Protein AF-A0A183U284-F1 (afdb_monomer_lite)

Foldseek 3Di:
DADDQAPQHDPCCPVVVDCVLQVDPDDDDDDDDDPQAFDPVQADQKAAQKWKDFAQDLHTFTWMWGCPPLFKIWIGHNVRHTDDMDGLQQKDKDFFFQPPSDDPARQKIFIAGSDGNHYQPHSGRGMIIGHPDNSSSNNNVSSSLVSHPRHDRPPPDDDDD

Secondary structure (DSSP, 8-state):
-B-PPPTT--HHHHIIIIIHHH--S---------SS---TTS--SEEEEEEEE-TT----EEEEEEEETTTEEEEEETTS-EEEEEEGGGEEEEES--TTS--SSSEEEEEEE--TT----SSS-SEEEEESSHHHHHHHHHHHHTT-TT----SS-----

Structure (mmCIF, N/CA/C/O backbone):
data_AF-A0A183U284-F1
#
_entry.id   AF-A0A183U284-F1
#
loop_
_atom_site.group_PDB
_atom_site.id
_atom_site.type_symbol
_atom_site.label_atom_id
_atom_site.label_alt_id
_atom_site.label_comp_id
_atom_site.label_asym_id
_atom_site.label_entity_id
_atom_site.label_seq_id
_atom_site.pdbx_PDB_ins_code
_atom_site.Cartn_x
_atom_site.Cartn_y
_atom_site.Cartn_z
_atom_site.occupancy
_atom_site.B_iso_or_equiv
_atom_site.auth_seq_id
_atom_site.auth_comp_id
_atom_site.auth_asym_id
_atom_site.auth_atom_id
_atom_site.pdbx_PDB_model_num
ATOM 1 N N . LEU A 1 1 ? 5.327 5.828 -8.939 1.00 89.25 1 LEU A N 1
ATOM 2 C CA . LEU A 1 1 ? 5.092 4.688 -8.025 1.00 89.25 1 LEU A CA 1
ATOM 3 C C . LEU A 1 1 ? 6.031 3.562 -8.416 1.00 89.25 1 LEU A C 1
ATOM 5 O O . LEU A 1 1 ? 6.230 3.354 -9.605 1.00 89.25 1 LEU A O 1
ATOM 9 N N . GLN A 1 2 ? 6.617 2.867 -7.447 1.00 91.12 2 GLN A N 1
ATOM 10 C CA . GLN A 1 2 ? 7.547 1.754 -7.687 1.00 91.12 2 GLN A CA 1
ATOM 11 C C . GLN A 1 2 ? 7.347 0.679 -6.622 1.00 91.12 2 GLN A C 1
ATOM 13 O O . GLN A 1 2 ? 6.963 1.002 -5.503 1.00 91.12 2 GLN A O 1
ATOM 18 N N . ARG A 1 3 ? 7.621 -0.586 -6.929 1.00 90.44 3 ARG A N 1
ATOM 19 C CA . ARG A 1 3 ? 7.555 -1.666 -5.939 1.00 90.44 3 ARG A CA 1
ATOM 20 C C . ARG A 1 3 ? 8.616 -2.718 -6.190 1.00 90.44 3 ARG A C 1
ATOM 22 O O . ARG A 1 3 ? 9.153 -2.807 -7.292 1.00 90.44 3 ARG A O 1
ATOM 29 N N . ARG A 1 4 ? 8.864 -3.539 -5.174 1.00 87.31 4 ARG A N 1
ATOM 30 C CA . ARG A 1 4 ? 9.636 -4.770 -5.332 1.00 87.31 4 ARG A CA 1
ATOM 31 C C . ARG A 1 4 ? 8.819 -5.780 -6.123 1.00 87.31 4 ARG A C 1
ATOM 33 O O . ARG A 1 4 ? 7.605 -5.887 -5.937 1.00 87.31 4 ARG A O 1
ATOM 40 N N . VAL A 1 5 ? 9.508 -6.507 -6.988 1.00 85.88 5 VAL A N 1
ATOM 41 C CA . VAL A 1 5 ? 8.979 -7.709 -7.628 1.00 85.88 5 VAL A CA 1
ATOM 42 C C . VAL A 1 5 ? 9.284 -8.878 -6.700 1.00 85.88 5 VAL A C 1
ATOM 44 O O . VAL A 1 5 ? 10.420 -9.010 -6.240 1.00 85.88 5 VAL A O 1
ATOM 47 N N . GLY A 1 6 ? 8.271 -9.680 -6.376 1.00 80.06 6 GLY A N 1
ATOM 48 C CA . GLY A 1 6 ? 8.467 -10.876 -5.555 1.00 80.06 6 GLY A CA 1
ATOM 49 C C . GLY A 1 6 ? 9.293 -11.917 -6.310 1.00 80.06 6 GLY A C 1
ATOM 50 O O . GLY A 1 6 ? 9.154 -12.051 -7.522 1.00 80.06 6 GLY A O 1
ATOM 51 N N . LEU A 1 7 ? 10.139 -12.690 -5.624 1.00 80.94 7 LEU A N 1
ATOM 52 C CA . LEU A 1 7 ? 10.970 -13.707 -6.294 1.00 80.94 7 LEU A CA 1
ATOM 53 C C . LEU A 1 7 ? 10.147 -14.779 -7.022 1.00 80.94 7 LEU A C 1
ATOM 55 O O . LEU A 1 7 ? 10.617 -15.359 -7.997 1.00 80.94 7 LEU A O 1
ATOM 59 N N . ARG A 1 8 ? 8.927 -15.053 -6.547 1.00 83.81 8 ARG A N 1
ATOM 60 C CA . ARG A 1 8 ? 8.005 -16.021 -7.160 1.00 83.81 8 ARG A CA 1
ATOM 61 C C . ARG A 1 8 ? 7.072 -15.384 -8.186 1.00 83.81 8 ARG A C 1
ATOM 63 O O . ARG A 1 8 ? 6.339 -16.086 -8.882 1.00 83.81 8 ARG A O 1
ATOM 70 N N . GLU A 1 9 ? 7.106 -14.061 -8.303 1.00 85.06 9 GLU A N 1
ATOM 71 C CA . GLU A 1 9 ? 6.209 -13.323 -9.168 1.00 85.06 9 GLU A CA 1
ATOM 72 C C . GLU A 1 9 ? 6.619 -13.481 -10.636 1.00 85.06 9 GLU A C 1
ATOM 74 O O . GLU A 1 9 ? 7.687 -13.052 -11.077 1.00 85.06 9 GLU A O 1
ATOM 79 N N . LYS A 1 10 ? 5.741 -14.097 -11.429 1.00 87.38 10 LYS A N 1
ATOM 80 C CA . LYS A 1 10 ? 5.998 -14.329 -12.854 1.00 87.38 10 LYS A CA 1
ATOM 81 C C . LYS A 1 10 ? 5.887 -13.028 -13.646 1.00 87.38 10 LYS A C 1
ATOM 83 O O . LYS A 1 10 ? 4.904 -12.296 -13.521 1.00 87.38 10 LYS A O 1
ATOM 88 N N . MET A 1 11 ? 6.829 -12.804 -14.563 1.00 86.50 11 MET A N 1
ATOM 89 C CA . MET A 1 11 ? 6.787 -11.660 -15.483 1.00 86.50 11 MET A CA 1
ATOM 90 C C . MET A 1 11 ? 5.489 -11.613 -1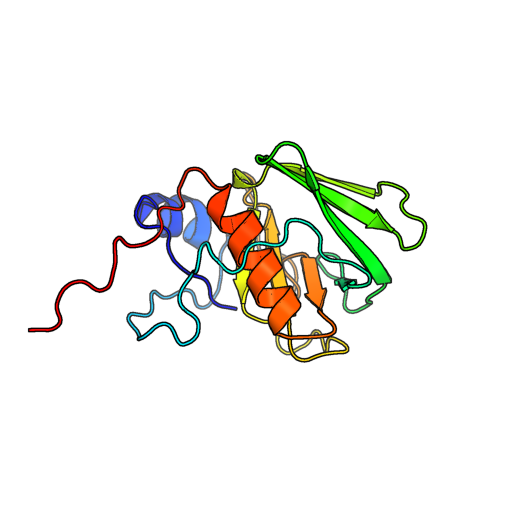6.298 1.00 86.50 11 MET A C 1
ATOM 92 O O . MET A 1 11 ? 4.910 -10.543 -16.443 1.00 86.50 11 MET A O 1
ATOM 96 N N . SER A 1 12 ? 4.971 -12.760 -16.748 1.00 86.69 12 SER A N 1
ATOM 97 C CA . SER A 1 12 ? 3.671 -12.832 -17.429 1.00 86.69 12 SER A CA 1
ATOM 98 C C . SER A 1 12 ? 2.520 -12.328 -16.549 1.00 86.69 12 SER A C 1
ATOM 100 O O . SER A 1 12 ? 1.709 -11.527 -16.998 1.00 86.69 12 SER A O 1
ATOM 102 N N . SER A 1 13 ? 2.488 -12.685 -15.262 1.00 84.75 13 SER A N 1
ATOM 103 C CA . SER A 1 13 ? 1.483 -12.159 -14.323 1.00 84.75 13 SER A CA 1
ATOM 104 C C . SER A 1 13 ? 1.560 -10.630 -14.187 1.00 84.75 13 SER A C 1
ATOM 106 O O . SER A 1 13 ? 0.544 -9.951 -14.052 1.00 84.75 13 SER A O 1
ATOM 108 N N . MET A 1 14 ? 2.762 -10.044 -14.216 1.00 86.62 14 MET A N 1
ATOM 109 C CA . MET A 1 14 ? 2.941 -8.583 -14.181 1.00 86.62 14 MET A CA 1
ATOM 110 C C . MET A 1 14 ? 2.544 -7.903 -15.488 1.00 86.62 14 MET A C 1
ATOM 112 O O . MET A 1 14 ? 1.803 -6.927 -15.469 1.00 86.62 14 MET A O 1
ATOM 116 N N . VAL A 1 15 ? 3.044 -8.402 -16.614 1.00 84.19 15 VAL A N 1
ATOM 117 C CA . VAL A 1 15 ? 2.901 -7.720 -17.899 1.00 84.19 15 VAL A CA 1
ATOM 118 C C . VAL A 1 15 ? 1.549 -8.040 -18.521 1.00 84.19 15 VAL A C 1
ATOM 120 O O . VAL A 1 15 ? 0.750 -7.136 -18.732 1.00 84.19 15 VAL A O 1
ATOM 123 N N . THR A 1 16 ? 1.253 -9.316 -18.773 1.00 80.56 16 THR A N 1
ATOM 124 C CA . THR A 1 16 ? 0.035 -9.696 -19.497 1.00 80.56 16 THR A CA 1
ATOM 125 C C . THR A 1 16 ? -1.198 -9.652 -18.609 1.00 80.56 16 THR A C 1
ATOM 127 O O . THR A 1 16 ? -2.224 -9.174 -19.056 1.00 80.56 16 THR A O 1
ATOM 130 N N . GLY A 1 17 ? -1.102 -10.113 -17.357 1.00 78.44 17 GLY A N 1
ATOM 131 C CA . GLY A 1 17 ? -2.252 -10.157 -16.438 1.00 78.44 17 GLY A CA 1
ATOM 132 C C . GLY A 1 17 ? -2.542 -8.852 -15.693 1.00 78.44 17 GLY A C 1
ATOM 133 O O . GLY A 1 17 ? -3.500 -8.786 -14.924 1.00 78.44 17 GLY A O 1
ATOM 134 N N . ARG A 1 18 ? -1.676 -7.840 -15.844 1.00 84.38 18 ARG A N 1
ATOM 135 C CA . ARG A 1 18 ? -1.852 -6.527 -15.217 1.00 84.38 18 ARG A CA 1
ATOM 136 C C . ARG A 1 18 ? -1.547 -5.412 -16.190 1.00 84.38 18 ARG A C 1
ATOM 138 O O . ARG A 1 18 ? -2.493 -4.799 -16.636 1.00 84.38 18 ARG A O 1
ATOM 145 N N . TRP A 1 19 ? -0.294 -5.138 -16.551 1.00 85.56 19 TRP A N 1
ATOM 146 C CA . TRP A 1 19 ? 0.025 -3.938 -17.342 1.00 85.56 19 TRP A CA 1
ATOM 147 C C . TRP A 1 19 ? -0.810 -3.829 -18.624 1.00 85.56 19 TRP A C 1
ATOM 149 O O . TRP A 1 19 ? -1.438 -2.806 -18.834 1.00 85.56 19 TRP A O 1
ATOM 159 N N . LEU A 1 20 ? -0.927 -4.883 -19.428 1.00 79.38 20 LEU A N 1
ATOM 160 C CA . LEU A 1 20 ? -1.749 -4.824 -20.644 1.00 79.38 20 LEU A CA 1
ATOM 161 C C . LEU A 1 20 ? -3.250 -4.646 -20.356 1.00 79.38 20 LEU A C 1
ATOM 163 O O . LEU A 1 20 ? -3.924 -3.908 -21.067 1.00 79.38 20 LEU A O 1
ATOM 167 N N . ASP A 1 21 ? -3.764 -5.271 -19.295 1.00 76.88 21 ASP A N 1
ATOM 168 C CA . ASP A 1 21 ? -5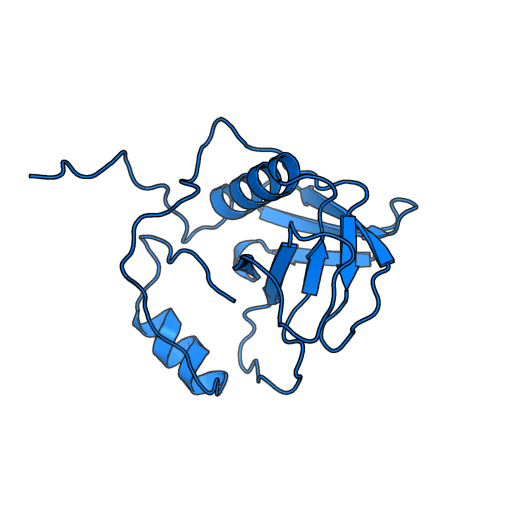.178 -5.169 -18.904 1.00 76.88 21 ASP A CA 1
ATOM 169 C C . ASP A 1 21 ? -5.519 -3.819 -18.252 1.00 76.88 21 ASP A C 1
ATOM 171 O O . ASP A 1 21 ? -6.653 -3.335 -18.307 1.00 76.88 21 ASP A O 1
ATOM 175 N N . TRP A 1 22 ? -4.529 -3.236 -17.584 1.00 7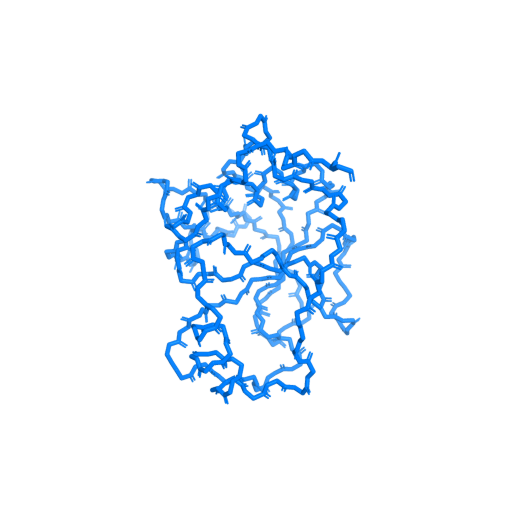6.81 22 TRP A N 1
ATOM 176 C CA . TRP A 1 22 ? -4.633 -2.040 -16.761 1.00 76.81 22 TRP A CA 1
ATOM 177 C C . TRP A 1 22 ? -4.445 -0.762 -17.582 1.00 76.81 22 TRP A C 1
ATOM 179 O O . TRP A 1 22 ? -4.905 0.291 -17.137 1.00 76.81 22 TRP A O 1
ATOM 189 N N . ASP A 1 23 ? -3.819 -0.885 -18.757 1.00 71.75 23 ASP A N 1
ATOM 190 C CA . ASP A 1 23 ? -3.510 0.179 -19.719 1.00 71.75 23 ASP A CA 1
ATOM 191 C C . ASP A 1 23 ? -2.730 1.375 -19.115 1.00 71.75 23 ASP A C 1
ATOM 193 O O . ASP A 1 23 ? -3.165 2.526 -19.196 1.00 71.75 23 ASP A O 1
ATOM 197 N N . PRO A 1 24 ? -1.595 1.146 -18.422 1.00 70.94 24 PRO A N 1
ATOM 198 C CA . PRO A 1 24 ? -0.744 2.212 -17.926 1.00 70.94 24 PRO A CA 1
ATOM 199 C C . PRO A 1 24 ? 0.102 2.797 -19.065 1.00 70.94 24 PRO A C 1
ATOM 201 O O . PRO A 1 24 ? 0.550 2.076 -19.953 1.00 70.94 24 PRO A O 1
ATOM 204 N N . THR A 1 25 ? 0.412 4.093 -18.994 1.00 71.69 25 THR A N 1
ATOM 205 C CA . THR A 1 25 ? 1.232 4.756 -20.022 1.00 71.69 25 THR A CA 1
ATOM 206 C C . THR A 1 25 ? 2.702 4.334 -19.985 1.00 71.69 25 THR A C 1
ATOM 208 O O . THR A 1 25 ? 3.299 4.154 -21.038 1.00 71.69 25 THR A O 1
ATOM 211 N N . ASP A 1 26 ? 3.286 4.143 -18.792 1.00 80.25 26 ASP A N 1
ATOM 212 C CA . ASP A 1 26 ? 4.742 3.999 -18.624 1.00 80.25 26 ASP A CA 1
ATOM 213 C C . ASP A 1 26 ? 5.106 2.990 -17.521 1.00 80.25 26 ASP A C 1
ATOM 215 O O . ASP A 1 26 ? 5.473 3.355 -16.400 1.00 80.25 26 ASP A O 1
ATOM 219 N N . CYS A 1 27 ? 4.990 1.694 -17.815 1.00 87.25 27 CYS A N 1
ATOM 220 C CA . CYS A 1 27 ? 5.443 0.628 -16.917 1.00 87.25 27 CYS A CA 1
ATOM 221 C C . CYS A 1 27 ? 6.735 -0.015 -17.425 1.00 87.25 27 CYS A C 1
ATOM 223 O O . CYS A 1 27 ? 6.832 -0.430 -18.575 1.00 87.25 27 CYS A O 1
ATOM 225 N N . PHE A 1 28 ? 7.728 -0.118 -16.545 1.00 88.88 28 PHE A N 1
ATOM 226 C CA . PHE A 1 28 ? 9.039 -0.674 -16.860 1.00 88.88 28 PHE A CA 1
ATOM 227 C C . PHE A 1 28 ? 9.623 -1.396 -15.644 1.00 88.88 28 PHE A C 1
ATOM 229 O O . PHE A 1 28 ? 9.289 -1.101 -14.494 1.00 88.88 28 PHE A O 1
ATOM 236 N N . LEU A 1 29 ? 10.501 -2.364 -15.903 1.00 89.69 29 LEU A N 1
ATOM 237 C CA . LEU A 1 29 ? 11.264 -3.051 -14.866 1.00 89.69 29 LEU A CA 1
ATOM 238 C C . LEU A 1 29 ? 12.576 -2.303 -14.631 1.00 89.69 29 LEU A C 1
ATOM 240 O O . LEU A 1 29 ? 13.292 -1.979 -15.575 1.00 89.69 29 LEU A O 1
ATOM 244 N N . LEU A 1 30 ? 12.893 -2.043 -13.364 1.00 89.81 30 LEU A N 1
ATOM 245 C CA . LEU A 1 30 ? 14.141 -1.404 -12.959 1.00 89.81 30 LEU A CA 1
ATOM 246 C C . LEU A 1 30 ? 15.025 -2.398 -12.218 1.00 89.81 30 LEU A C 1
ATOM 248 O O . LEU A 1 30 ? 14.648 -2.888 -11.154 1.00 89.81 30 LEU A O 1
ATOM 252 N N . PHE A 1 31 ? 16.233 -2.617 -12.730 1.00 89.56 31 PHE A N 1
ATOM 253 C CA . PHE A 1 31 ? 17.283 -3.311 -11.997 1.00 89.56 31 PHE A CA 1
ATOM 254 C C . PHE A 1 31 ? 18.174 -2.281 -11.299 1.00 89.56 31 PHE A C 1
ATOM 256 O O . PHE A 1 31 ? 18.910 -1.538 -11.946 1.00 89.56 31 PHE A O 1
ATOM 263 N N . LYS A 1 32 ? 18.064 -2.184 -9.972 1.00 87.25 32 LYS A N 1
ATOM 264 C CA . LYS A 1 32 ? 18.837 -1.244 -9.151 1.00 87.25 32 LYS A CA 1
ATOM 265 C C . LYS A 1 32 ? 19.046 -1.790 -7.744 1.00 87.25 32 LYS A C 1
ATOM 267 O O . LYS A 1 32 ? 18.306 -2.666 -7.301 1.00 87.25 32 LYS A O 1
ATOM 272 N N . ARG A 1 33 ? 20.009 -1.218 -7.017 1.00 85.00 33 ARG A N 1
ATOM 273 C CA . ARG A 1 33 ? 20.177 -1.487 -5.584 1.00 85.00 33 ARG A CA 1
ATOM 274 C C . ARG A 1 33 ? 18.929 -1.041 -4.824 1.00 85.00 33 ARG A C 1
ATOM 276 O O . ARG A 1 33 ? 18.432 0.065 -5.038 1.00 85.00 33 ARG A O 1
ATOM 283 N N . ASP A 1 34 ? 18.456 -1.896 -3.926 1.00 82.56 34 ASP A N 1
ATOM 284 C CA . ASP A 1 34 ? 17.374 -1.560 -3.010 1.00 82.56 34 ASP A CA 1
ATOM 285 C C . ASP A 1 34 ? 17.919 -0.674 -1.875 1.00 82.56 34 ASP A C 1
ATOM 287 O O . ASP A 1 34 ? 18.771 -1.136 -1.110 1.00 82.56 34 ASP A O 1
ATOM 291 N N . PRO A 1 35 ? 17.485 0.595 -1.760 1.00 78.44 35 PRO A N 1
ATOM 292 C CA . PRO A 1 35 ? 17.944 1.474 -0.688 1.00 78.44 35 PRO A CA 1
ATOM 293 C C . PRO A 1 35 ? 17.405 1.058 0.687 1.00 78.44 35 PRO A C 1
ATOM 295 O O . PRO A 1 35 ? 17.903 1.538 1.701 1.00 78.44 35 PRO A O 1
ATOM 298 N N . GLN A 1 36 ? 16.387 0.195 0.735 1.00 80.81 36 GLN A N 1
ATOM 299 C CA . GLN A 1 36 ? 15.683 -0.168 1.959 1.00 80.81 36 GLN A CA 1
ATOM 300 C C . GLN A 1 36 ? 15.362 -1.665 1.970 1.00 80.81 36 GLN A C 1
ATOM 302 O O . GLN A 1 36 ? 14.191 -2.033 1.876 1.00 80.81 36 GLN A O 1
ATOM 307 N N . PRO A 1 37 ? 16.379 -2.537 2.038 1.00 83.31 37 PRO A N 1
ATOM 308 C CA . PRO A 1 37 ? 16.176 -3.976 1.953 1.00 83.31 37 PRO A CA 1
ATOM 309 C C . PRO A 1 37 ? 15.163 -4.458 2.994 1.00 83.31 37 PRO A C 1
ATOM 311 O O . PRO A 1 37 ? 15.095 -3.948 4.113 1.00 83.31 37 PRO A O 1
ATOM 314 N N . PHE A 1 38 ? 14.367 -5.450 2.604 1.00 86.31 38 PHE A N 1
ATOM 315 C CA . PHE A 1 38 ? 13.437 -6.110 3.511 1.00 86.31 38 PHE A CA 1
ATOM 316 C C . PHE A 1 38 ? 14.178 -6.691 4.728 1.00 86.31 38 PHE A C 1
ATOM 318 O O . PHE A 1 38 ? 15.258 -7.265 4.577 1.00 86.31 38 PHE A O 1
ATOM 325 N N . SER A 1 39 ? 13.576 -6.587 5.915 1.00 87.69 39 SER A N 1
ATOM 326 C CA . SER A 1 39 ? 14.106 -7.159 7.157 1.00 87.69 39 SER A CA 1
ATOM 327 C C . SER A 1 39 ? 12.989 -7.777 7.999 1.00 87.69 39 SER A C 1
ATOM 329 O O . SER A 1 39 ? 11.973 -7.130 8.265 1.00 87.69 39 SER A O 1
ATOM 331 N N . PHE A 1 40 ? 13.211 -9.013 8.458 1.00 87.50 40 PHE A N 1
ATOM 332 C CA . PHE A 1 40 ? 12.334 -9.698 9.416 1.00 87.50 40 PHE A CA 1
ATOM 333 C C . PHE A 1 40 ? 12.411 -9.098 10.829 1.00 87.50 40 PHE A C 1
ATOM 335 O O . PHE A 1 40 ? 11.479 -9.266 11.609 1.00 87.50 40 PHE A O 1
ATOM 342 N N . ASP A 1 41 ? 13.466 -8.345 11.148 1.00 90.38 41 ASP A N 1
ATOM 343 C CA . ASP A 1 41 ? 13.615 -7.679 12.451 1.00 90.38 41 ASP A CA 1
ATOM 344 C C . ASP A 1 41 ? 12.756 -6.410 12.550 1.00 90.38 41 ASP A C 1
ATOM 346 O O . ASP A 1 41 ? 12.570 -5.828 13.618 1.00 90.38 41 ASP A O 1
ATOM 350 N N . GLN A 1 42 ? 12.227 -5.954 11.414 1.00 91.50 42 GLN A N 1
ATOM 351 C CA . GLN A 1 42 ? 11.451 -4.732 11.289 1.00 91.50 42 GLN A CA 1
ATOM 352 C C . GLN A 1 42 ? 10.029 -5.064 10.849 1.00 91.50 42 GLN A C 1
ATOM 354 O O . GLN A 1 42 ? 9.602 -4.631 9.785 1.00 91.50 42 GLN A O 1
ATOM 359 N N . LEU A 1 43 ? 9.293 -5.821 11.663 1.00 94.94 43 LEU A N 1
ATOM 360 C CA . LEU A 1 43 ? 7.892 -6.162 11.411 1.00 94.94 43 LEU A CA 1
ATOM 361 C C . LEU A 1 43 ? 7.001 -5.518 12.471 1.00 94.94 43 LEU A C 1
ATOM 363 O O . L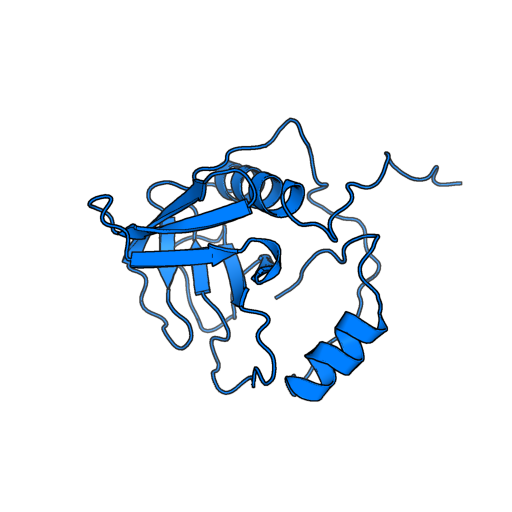EU A 1 43 ? 7.177 -5.743 13.666 1.00 94.94 43 LEU A O 1
ATOM 367 N N . TYR A 1 44 ? 6.027 -4.722 12.035 1.00 96.88 44 TYR A N 1
ATOM 368 C CA . TYR A 1 44 ? 4.988 -4.205 12.921 1.00 96.88 44 TYR A CA 1
ATOM 369 C C . TYR A 1 44 ? 3.624 -4.266 12.218 1.00 96.88 44 TYR A C 1
ATOM 371 O O . TYR A 1 44 ? 3.371 -3.469 11.313 1.00 96.88 44 TYR A O 1
ATOM 379 N N . PRO A 1 45 ? 2.737 -5.208 12.601 1.00 96.81 45 PRO A N 1
ATOM 380 C CA . PRO A 1 45 ? 1.481 -5.493 11.899 1.00 96.81 45 PRO A CA 1
ATOM 381 C C . PRO A 1 45 ? 0.358 -4.488 12.217 1.00 96.81 45 PRO A C 1
ATOM 383 O O . PRO A 1 45 ? -0.824 -4.813 12.103 1.00 96.81 45 PRO A O 1
ATOM 386 N N . PHE A 1 46 ? 0.700 -3.267 12.630 1.00 97.94 46 PHE A N 1
ATOM 387 C CA . PHE A 1 46 ? -0.262 -2.217 12.944 1.00 97.94 46 PHE A CA 1
ATOM 388 C C . PHE A 1 46 ? 0.286 -0.845 12.545 1.00 97.94 46 PHE A C 1
ATOM 390 O O . PHE A 1 46 ? 1.309 -0.404 13.050 1.00 97.94 46 PHE A O 1
ATOM 397 N N . ALA A 1 47 ? -0.389 -0.161 11.630 1.00 97.94 47 ALA A N 1
ATOM 398 C CA . ALA A 1 47 ? -0.096 1.216 11.265 1.00 97.94 47 ALA A CA 1
ATOM 399 C C . ALA A 1 47 ? -1.139 2.133 11.910 1.00 97.94 47 ALA A C 1
ATOM 401 O O . ALA A 1 47 ? -2.265 2.250 11.420 1.00 97.94 47 ALA A O 1
ATOM 402 N N . ASP A 1 48 ? -0.772 2.759 13.024 1.00 96.31 48 ASP A N 1
ATOM 403 C CA . ASP A 1 48 ? -1.633 3.631 13.813 1.00 96.31 48 ASP A CA 1
ATOM 404 C C . ASP A 1 48 ? -1.589 5.092 13.348 1.00 96.31 48 ASP A C 1
ATOM 406 O O . ASP A 1 48 ? -0.550 5.592 12.916 1.00 96.31 48 ASP A O 1
ATOM 410 N N . ASP A 1 49 ? -2.725 5.790 13.461 1.00 96.81 49 ASP A N 1
ATOM 411 C CA . ASP A 1 49 ? -2.861 7.228 13.194 1.00 96.81 49 ASP A CA 1
ATOM 412 C C . ASP A 1 49 ? -2.291 7.675 11.837 1.00 96.81 49 ASP A C 1
ATOM 414 O O . ASP A 1 49 ? -1.797 8.796 11.665 1.00 96.81 49 ASP A O 1
ATOM 418 N N . VAL A 1 50 ? -2.398 6.803 10.836 1.00 98.44 50 VAL A N 1
ATOM 419 C CA . VAL A 1 50 ? -1.996 7.102 9.466 1.00 98.44 50 VAL A CA 1
ATOM 420 C C . VAL A 1 50 ? -3.029 7.987 8.779 1.00 98.44 50 VAL A C 1
ATOM 422 O O . VAL A 1 50 ? -4.219 8.004 9.106 1.00 98.44 50 VAL A O 1
ATOM 425 N N . LYS A 1 51 ? -2.570 8.744 7.787 1.00 98.62 51 LYS A N 1
ATOM 426 C CA . LYS A 1 51 ? -3.426 9.548 6.916 1.00 98.62 51 LYS A CA 1
ATOM 427 C C . LYS A 1 51 ? -3.707 8.745 5.654 1.00 98.62 51 LYS A C 1
ATOM 429 O O . LYS A 1 51 ? -2.779 8.435 4.917 1.00 98.62 51 LYS A O 1
ATOM 434 N N . ILE A 1 52 ? -4.969 8.422 5.395 1.00 98.44 52 ILE A N 1
ATOM 435 C CA . ILE A 1 52 ? -5.383 7.567 4.277 1.00 98.44 52 ILE A CA 1
ATOM 436 C C . ILE A 1 52 ? -6.256 8.374 3.317 1.00 98.44 52 ILE A C 1
ATOM 438 O O . ILE A 1 52 ? -7.214 9.018 3.743 1.00 98.44 52 ILE A O 1
ATOM 442 N N . ALA A 1 53 ? -5.923 8.335 2.030 1.00 97.88 53 ALA A N 1
ATOM 443 C CA . ALA A 1 53 ? -6.754 8.838 0.943 1.00 97.88 53 ALA A CA 1
ATOM 444 C C . ALA A 1 53 ? -7.239 7.673 0.078 1.00 97.88 53 ALA A C 1
ATOM 446 O O . ALA A 1 53 ? -6.445 6.826 -0.334 1.00 97.88 53 ALA A O 1
ATOM 447 N N . GLU A 1 54 ? -8.533 7.653 -0.223 1.00 95.56 54 GLU A N 1
ATOM 448 C CA . GLU A 1 54 ? -9.160 6.648 -1.085 1.00 95.56 54 GLU A CA 1
ATOM 449 C C . GLU A 1 54 ? -8.759 6.808 -2.566 1.00 95.56 54 GLU A C 1
ATOM 451 O O . GLU A 1 54 ? -8.302 7.889 -2.973 1.00 95.56 54 GLU A O 1
ATOM 456 N N . PRO A 1 55 ? -8.936 5.765 -3.404 1.00 93.38 55 PRO A N 1
ATOM 457 C CA . PRO A 1 55 ? -8.771 5.870 -4.852 1.00 93.38 55 PRO A CA 1
ATOM 458 C C . PRO A 1 55 ? -9.572 7.046 -5.425 1.00 93.38 55 PRO A C 1
ATOM 460 O O . PRO A 1 55 ? -10.710 7.291 -5.038 1.00 93.38 55 PRO A O 1
ATOM 463 N N . GLY A 1 56 ? -8.970 7.819 -6.328 1.00 92.38 56 GLY A N 1
ATOM 464 C CA . GLY A 1 56 ? -9.588 9.028 -6.893 1.00 92.38 56 GLY A CA 1
ATOM 465 C C . GLY A 1 56 ? -9.579 10.265 -5.993 1.00 92.38 56 GLY A C 1
ATOM 466 O O . GLY A 1 56 ? -9.763 11.373 -6.496 1.00 92.38 56 GLY A O 1
ATOM 467 N N . SER A 1 57 ? -9.289 10.121 -4.701 1.00 93.38 57 SER A N 1
ATOM 468 C CA . SER A 1 57 ? -9.315 11.227 -3.746 1.00 93.38 57 SER A CA 1
ATOM 469 C C . SER A 1 57 ? -7.934 11.851 -3.504 1.00 93.38 57 SER A C 1
ATOM 471 O O . SER A 1 57 ? -6.900 11.172 -3.485 1.00 93.38 57 SER A O 1
ATOM 473 N N . LYS A 1 58 ? -7.940 13.172 -3.273 1.00 94.44 58 LYS A N 1
ATOM 474 C CA . LYS A 1 58 ? -6.818 13.949 -2.706 1.00 94.44 58 LYS A CA 1
ATOM 475 C C . LYS A 1 58 ? -6.966 14.180 -1.200 1.00 94.44 58 LYS A C 1
ATOM 477 O O . LYS A 1 58 ? -6.038 14.673 -0.568 1.00 94.44 58 LYS A O 1
ATOM 482 N N . SER A 1 59 ? -8.142 13.901 -0.645 1.00 96.00 59 SER A N 1
ATOM 483 C CA . SER A 1 59 ? -8.458 14.176 0.752 1.00 96.00 59 SER A CA 1
ATOM 484 C C . SER A 1 59 ? -8.002 13.019 1.621 1.00 96.00 59 SER A C 1
ATOM 486 O O . SER A 1 59 ? -8.281 11.862 1.311 1.00 96.00 59 SER A O 1
ATOM 488 N N . PHE A 1 60 ? -7.333 13.350 2.721 1.00 98.12 60 PHE A N 1
ATOM 489 C CA . PHE A 1 60 ? -6.826 12.379 3.679 1.00 98.12 60 PHE A CA 1
ATOM 490 C C . PHE A 1 60 ? -7.644 12.412 4.968 1.00 98.12 60 PHE A C 1
ATOM 492 O O . PHE A 1 60 ? -7.821 13.471 5.573 1.00 98.12 60 PHE A O 1
ATOM 499 N N . SER A 1 61 ? -8.067 11.242 5.433 1.00 98.00 61 SER A N 1
ATOM 500 C CA . SER A 1 61 ? -8.655 11.036 6.758 1.00 98.00 61 SER A CA 1
ATOM 501 C C . SER A 1 61 ? -7.690 10.279 7.666 1.00 98.00 61 SER A C 1
ATOM 503 O O . SER A 1 61 ? -6.879 9.487 7.193 1.00 98.00 61 SER A O 1
ATOM 505 N N . THR A 1 62 ? -7.764 10.513 8.977 1.00 98.44 62 THR A N 1
ATOM 506 C CA . THR A 1 62 ? -7.023 9.692 9.949 1.00 98.44 62 THR A CA 1
ATOM 507 C C . THR A 1 62 ? -7.697 8.332 10.113 1.00 98.44 62 THR A C 1
ATOM 509 O O . THR A 1 62 ? -8.913 8.269 10.309 1.00 98.44 62 THR A O 1
ATOM 512 N N . GLY A 1 63 ? -6.897 7.272 10.082 1.00 98.31 63 GLY A N 1
ATOM 513 C CA . GLY A 1 63 ? -7.329 5.904 10.330 1.00 98.31 63 GLY A CA 1
ATOM 514 C C . GLY A 1 63 ? -6.172 5.011 10.762 1.00 98.31 63 GLY A C 1
ATOM 515 O O . GLY A 1 63 ? -5.063 5.483 11.013 1.00 98.31 63 GLY A O 1
ATOM 516 N N . HIS A 1 64 ? -6.448 3.714 10.832 1.00 98.50 64 HIS A N 1
ATOM 517 C CA . HIS A 1 64 ? -5.482 2.686 11.198 1.00 98.50 64 HIS A CA 1
ATOM 518 C C . HIS A 1 64 ? -5.552 1.536 10.197 1.00 98.50 64 HIS A C 1
ATOM 520 O O . HIS A 1 64 ? -6.628 1.221 9.685 1.00 98.50 64 HIS A O 1
ATOM 526 N N . LEU A 1 65 ? -4.421 0.887 9.946 1.00 98.62 65 LEU A N 1
ATOM 527 C CA . LEU A 1 65 ? -4.373 -0.389 9.236 1.00 98.62 65 LEU A CA 1
ATOM 528 C C . LEU A 1 65 ? -3.830 -1.453 10.176 1.00 98.62 65 LEU A C 1
ATOM 530 O O . LEU A 1 65 ? -2.848 -1.218 10.875 1.00 98.62 65 LEU A O 1
ATOM 534 N N . LYS A 1 66 ? -4.446 -2.628 10.187 1.00 98.44 66 LYS A N 1
ATOM 535 C CA . LYS A 1 66 ? -3.993 -3.758 10.993 1.00 98.44 66 LYS A CA 1
ATOM 536 C C . LYS A 1 66 ? -3.919 -5.001 10.131 1.00 98.44 66 LYS A C 1
ATOM 538 O O . LYS A 1 66 ? -4.850 -5.280 9.385 1.00 98.44 66 LYS A O 1
ATOM 543 N N . LEU A 1 67 ? -2.818 -5.729 10.236 1.00 97.94 67 LEU A N 1
ATOM 544 C CA . LEU A 1 67 ? -2.702 -7.059 9.666 1.00 97.94 67 LEU A CA 1
ATOM 545 C C . LEU A 1 67 ? -3.240 -8.059 10.695 1.00 97.94 67 LEU A C 1
ATOM 547 O O . LEU A 1 67 ? -2.602 -8.347 11.707 1.00 97.94 67 LEU A O 1
ATOM 551 N N . GLU A 1 68 ? -4.440 -8.557 10.446 1.00 95.81 68 GLU A N 1
ATOM 552 C CA . GLU A 1 68 ? -5.137 -9.532 11.271 1.00 95.81 68 GLU A CA 1
ATOM 553 C C . GLU A 1 68 ? -4.972 -10.939 10.700 1.00 95.81 68 GLU A C 1
ATOM 555 O O . GLU A 1 68 ? -4.950 -11.146 9.484 1.00 95.81 68 GLU A O 1
ATOM 560 N N . THR A 1 69 ? -4.845 -11.932 11.585 1.00 90.12 69 THR A N 1
ATOM 561 C CA . THR A 1 69 ? -4.704 -13.363 11.232 1.00 90.12 69 THR A CA 1
ATOM 562 C C . THR A 1 69 ? -3.541 -13.690 10.280 1.00 90.12 69 THR A C 1
ATOM 564 O O . THR A 1 69 ? -3.485 -14.776 9.715 1.00 90.12 69 THR A O 1
ATOM 567 N N . GLY A 1 70 ? -2.607 -12.751 10.089 1.00 90.06 70 GLY A N 1
ATOM 568 C CA . GLY A 1 70 ? -1.458 -12.898 9.195 1.00 90.06 70 GLY A CA 1
ATOM 569 C C . GLY A 1 70 ? -1.792 -12.899 7.702 1.00 90.06 70 GLY A C 1
ATOM 570 O O . GLY A 1 70 ? -0.898 -13.134 6.907 1.00 90.06 70 GLY A O 1
ATOM 571 N N . THR A 1 71 ? -3.042 -12.656 7.301 1.00 95.19 71 THR A N 1
ATOM 572 C CA . THR A 1 71 ? -3.470 -12.731 5.885 1.00 95.19 71 THR A CA 1
ATOM 573 C C . THR A 1 71 ? -4.472 -11.651 5.486 1.00 95.19 71 THR A C 1
ATOM 575 O O . THR A 1 71 ? -4.722 -11.444 4.300 1.00 95.19 71 THR A O 1
ATOM 578 N N . THR A 1 72 ? -5.032 -10.918 6.451 1.00 97.56 72 THR A N 1
ATOM 579 C CA . THR A 1 72 ? -6.087 -9.932 6.201 1.00 97.56 72 THR A CA 1
ATOM 580 C C . THR A 1 72 ? -5.654 -8.560 6.691 1.00 97.56 72 THR A C 1
ATOM 582 O O . THR A 1 72 ? -5.272 -8.397 7.843 1.00 97.56 72 THR A O 1
ATOM 585 N N . ILE A 1 73 ? -5.720 -7.549 5.830 1.00 98.19 73 ILE A N 1
ATOM 586 C CA . ILE A 1 73 ? -5.513 -6.150 6.202 1.00 98.19 73 ILE A CA 1
ATOM 587 C C . ILE A 1 73 ? -6.872 -5.518 6.464 1.00 98.19 73 ILE A C 1
ATOM 589 O O . ILE A 1 73 ? -7.708 -5.448 5.566 1.00 98.19 73 ILE A O 1
ATOM 593 N N . VAL A 1 74 ? -7.066 -5.004 7.674 1.00 98.38 74 VAL A N 1
ATOM 594 C CA . VAL A 1 74 ? -8.289 -4.319 8.089 1.00 98.38 74 VAL A CA 1
ATOM 595 C C . VAL A 1 74 ? -8.015 -2.827 8.251 1.00 98.38 74 VAL A C 1
ATOM 597 O O . VAL A 1 74 ? -7.059 -2.420 8.915 1.00 98.38 74 VAL A O 1
ATOM 600 N N . HIS A 1 75 ? -8.852 -2.004 7.623 1.00 98.31 75 HIS A N 1
ATOM 601 C CA . HIS A 1 75 ? -8.825 -0.548 7.723 1.00 98.31 75 HIS A CA 1
ATOM 602 C C . HIS A 1 75 ? -9.876 -0.074 8.719 1.00 98.31 75 HIS A C 1
ATOM 604 O O . HIS A 1 75 ? -11.070 -0.319 8.541 1.00 98.31 75 HIS A O 1
ATOM 610 N N . TYR A 1 76 ? -9.429 0.666 9.728 1.00 98.56 76 TYR A N 1
ATOM 611 C CA . TYR A 1 76 ? -10.269 1.296 10.736 1.00 98.56 76 TYR A CA 1
ATOM 612 C C . TYR A 1 76 ? -10.237 2.816 10.602 1.00 98.56 76 TYR A C 1
ATOM 614 O O . TYR A 1 76 ? -9.214 3.402 10.247 1.00 98.56 76 TYR A O 1
ATOM 622 N N . ASN A 1 77 ? -11.338 3.477 10.951 1.00 97.94 77 ASN A N 1
ATOM 623 C CA . ASN A 1 77 ? -11.326 4.923 11.160 1.00 97.94 77 ASN A CA 1
ATOM 624 C C . ASN A 1 77 ? -10.611 5.289 12.475 1.00 97.94 77 ASN A C 1
ATOM 626 O O . ASN A 1 77 ? -10.299 4.419 13.283 1.00 97.94 77 ASN A O 1
ATOM 630 N N . LYS A 1 78 ? -10.434 6.590 12.736 1.00 97.31 78 LYS A N 1
ATOM 631 C CA . LYS A 1 78 ? -9.841 7.114 13.984 1.00 97.31 78 LYS A CA 1
ATOM 632 C C . LYS A 1 78 ? -10.476 6.578 15.285 1.00 97.31 78 LYS A C 1
ATOM 634 O O . LYS A 1 78 ? -9.833 6.567 16.325 1.00 97.31 78 LYS A O 1
ATOM 639 N N . SER A 1 79 ? -11.743 6.167 15.255 1.00 97.56 79 SER A N 1
ATOM 640 C CA . SER A 1 79 ? -12.469 5.625 16.414 1.00 97.56 79 SER A CA 1
ATOM 641 C C . SER A 1 79 ? -12.387 4.096 16.509 1.00 97.56 79 SER A C 1
ATOM 643 O O . SER A 1 79 ? -13.206 3.496 17.199 1.00 97.56 79 SER A O 1
ATOM 645 N N . MET A 1 80 ? -11.453 3.458 15.793 1.00 96.50 80 MET A N 1
ATOM 646 C CA . MET A 1 80 ? -11.306 1.998 15.708 1.00 96.50 80 MET A CA 1
ATOM 647 C C . MET A 1 80 ? -12.554 1.269 15.179 1.00 96.50 80 MET A C 1
ATOM 649 O O . MET A 1 80 ? -12.719 0.069 15.385 1.00 96.50 80 MET A O 1
ATOM 653 N N . LYS A 1 81 ? -13.431 1.965 14.444 1.00 98.12 81 LYS A N 1
ATOM 654 C CA . LYS A 1 81 ? -14.531 1.329 13.712 1.00 98.12 81 LYS A CA 1
ATOM 655 C C . LYS A 1 81 ? -14.001 0.798 12.386 1.00 98.12 81 LYS A C 1
ATOM 657 O O . LYS A 1 81 ? -13.437 1.565 11.603 1.00 98.12 81 LYS A O 1
ATOM 662 N N . GLN A 1 82 ? -14.218 -0.489 12.126 1.00 98.19 82 GLN A N 1
ATOM 663 C CA . GLN A 1 82 ? -13.847 -1.124 10.864 1.00 98.19 82 GLN A CA 1
ATOM 664 C C . GLN A 1 82 ? -14.595 -0.469 9.698 1.00 98.19 82 GLN A C 1
ATOM 666 O O . GLN A 1 82 ? -15.807 -0.254 9.760 1.00 98.19 82 GLN A O 1
ATOM 671 N N . LEU A 1 83 ? -13.849 -0.125 8.651 1.00 97.62 83 LEU A N 1
ATOM 672 C CA . LEU A 1 83 ? -14.358 0.464 7.416 1.00 97.62 83 LEU A CA 1
ATOM 673 C C . LEU A 1 83 ? -14.245 -0.506 6.242 1.00 97.62 83 LEU A C 1
ATOM 675 O O . LEU A 1 83 ? -15.170 -0.596 5.445 1.00 97.62 83 LEU A O 1
ATOM 679 N N . ASN A 1 84 ? -13.105 -1.188 6.112 1.00 97.38 84 ASN A N 1
ATOM 680 C CA . ASN A 1 84 ? -12.825 -2.100 5.004 1.00 97.38 84 ASN A CA 1
ATOM 681 C C . ASN A 1 84 ? -11.914 -3.244 5.458 1.00 97.38 84 ASN A C 1
ATOM 683 O O . ASN A 1 84 ? -11.210 -3.114 6.459 1.00 97.38 84 ASN A O 1
ATOM 687 N N . GLU A 1 85 ? -11.878 -4.311 4.668 1.00 97.25 85 GLU A N 1
ATOM 688 C CA . GLU A 1 85 ? -10.950 -5.431 4.815 1.00 97.25 85 GLU A CA 1
ATOM 689 C C . GLU A 1 85 ? -10.519 -5.956 3.442 1.00 97.25 85 GLU A C 1
ATOM 691 O O . GLU A 1 85 ? -11.283 -5.888 2.474 1.00 97.25 85 GLU A O 1
ATOM 696 N N . TRP A 1 86 ? -9.290 -6.463 3.360 1.00 96.75 86 TRP A N 1
ATOM 697 C CA . TRP A 1 86 ? -8.710 -6.999 2.131 1.00 96.75 86 TRP A CA 1
ATOM 698 C C . TRP A 1 86 ? -7.746 -8.143 2.437 1.00 96.75 86 TRP A C 1
ATOM 700 O O . TRP A 1 86 ? -6.987 -8.071 3.404 1.00 96.75 86 TRP A O 1
ATOM 710 N N . HIS A 1 87 ? -7.710 -9.158 1.577 1.00 96.31 87 HIS A N 1
ATOM 711 C CA . HIS A 1 87 ? -6.680 -10.188 1.647 1.00 96.31 87 HIS A CA 1
ATOM 712 C C . HIS A 1 87 ? -5.322 -9.618 1.203 1.00 96.31 87 HIS A C 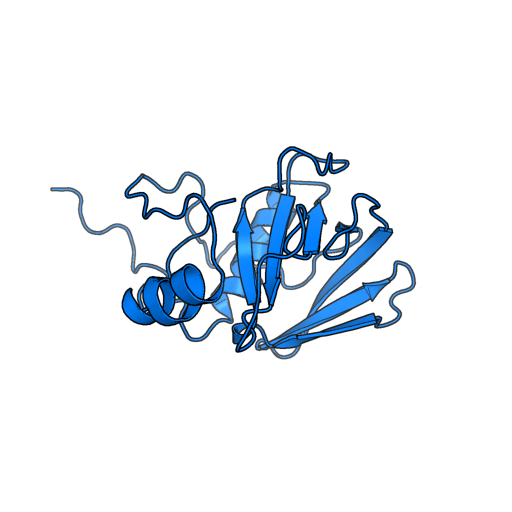1
ATOM 714 O O . HIS A 1 87 ? -5.255 -8.824 0.261 1.00 96.31 87 HIS A O 1
ATOM 720 N N . VAL A 1 88 ? -4.227 -10.015 1.859 1.00 95.00 88 VAL A N 1
ATOM 721 C CA . VAL A 1 88 ? -2.872 -9.509 1.558 1.00 95.00 88 VAL A CA 1
ATOM 722 C C . VAL A 1 88 ? -2.441 -9.789 0.119 1.00 95.00 88 VAL A C 1
ATOM 724 O O . VAL A 1 88 ? -1.799 -8.938 -0.495 1.00 95.00 88 VAL A O 1
ATOM 727 N N . ASP A 1 89 ? -2.830 -10.937 -0.437 1.00 92.31 89 ASP A N 1
ATOM 728 C CA . ASP A 1 89 ? -2.473 -11.332 -1.808 1.00 92.31 89 ASP A CA 1
ATOM 729 C C . ASP A 1 89 ? -3.249 -10.562 -2.889 1.00 92.31 89 ASP A C 1
ATOM 731 O O . ASP A 1 89 ? -2.809 -10.489 -4.035 1.00 92.31 89 ASP A O 1
ATOM 735 N N . ASP A 1 90 ? -4.363 -9.919 -2.529 1.00 92.25 90 ASP A N 1
ATOM 736 C CA . ASP A 1 90 ? -5.123 -9.075 -3.455 1.00 92.25 90 ASP A CA 1
ATOM 737 C C . ASP A 1 90 ? -4.525 -7.666 -3.576 1.00 92.25 90 ASP A C 1
ATOM 739 O O . ASP A 1 90 ? -5.017 -6.844 -4.354 1.00 92.25 90 ASP A O 1
ATOM 743 N N . ILE A 1 91 ? -3.488 -7.344 -2.797 1.00 93.69 91 ILE A N 1
ATOM 744 C CA . ILE A 1 91 ? -2.931 -5.997 -2.696 1.00 93.69 91 ILE A CA 1
ATOM 745 C C . ILE A 1 91 ? -1.538 -5.920 -3.323 1.00 93.69 91 ILE A C 1
ATOM 747 O O . ILE A 1 91 ? -0.613 -6.637 -2.952 1.00 93.69 91 ILE A O 1
ATOM 751 N N . LEU A 1 92 ? -1.342 -4.934 -4.200 1.00 92.75 92 LEU A N 1
ATOM 752 C CA . LEU A 1 92 ? -0.013 -4.493 -4.615 1.00 92.75 92 LEU A CA 1
ATOM 753 C C . LEU A 1 92 ? 0.380 -3.222 -3.879 1.00 92.75 92 LEU A C 1
ATOM 755 O O . LEU A 1 92 ? -0.249 -2.181 -4.064 1.00 92.75 92 LEU A O 1
ATOM 759 N N . TRP A 1 93 ? 1.453 -3.307 -3.097 1.00 95.00 93 TRP A N 1
ATOM 760 C CA . TRP A 1 93 ? 2.052 -2.173 -2.403 1.00 95.00 93 TRP A CA 1
ATOM 761 C C . TRP A 1 93 ? 3.126 -1.509 -3.258 1.00 95.00 93 TRP A C 1
ATOM 763 O O . TRP A 1 93 ? 4.039 -2.166 -3.751 1.00 95.00 93 TRP A O 1
ATOM 773 N N . PHE A 1 94 ? 3.037 -0.192 -3.389 1.00 94.50 94 PHE A N 1
ATOM 774 C CA . PHE A 1 94 ? 4.005 0.669 -4.046 1.00 94.50 94 PHE A CA 1
ATOM 775 C C . PHE A 1 94 ? 4.560 1.677 -3.047 1.00 94.50 94 PHE A C 1
ATOM 777 O O . PHE A 1 94 ? 3.842 2.203 -2.196 1.00 94.50 94 PHE A O 1
ATOM 784 N N . LEU A 1 95 ? 5.845 1.973 -3.187 1.00 94.38 95 LEU A N 1
ATOM 785 C CA . LEU A 1 95 ? 6.468 3.122 -2.561 1.00 94.38 95 LEU A CA 1
ATOM 786 C C . LEU A 1 95 ? 5.939 4.404 -3.203 1.00 94.38 95 LEU A C 1
ATOM 788 O O . LEU A 1 95 ? 5.711 4.470 -4.422 1.00 94.38 95 LEU A O 1
ATOM 792 N N . ASP A 1 96 ? 5.833 5.414 -2.347 1.00 94.62 96 ASP A N 1
ATOM 793 C CA . ASP A 1 96 ? 5.474 6.785 -2.669 1.00 94.62 96 ASP A CA 1
ATOM 794 C C . ASP A 1 96 ? 3.998 6.954 -3.071 1.00 94.62 96 ASP A C 1
ATOM 796 O O . ASP A 1 96 ? 3.152 6.070 -2.905 1.00 94.62 96 ASP A O 1
ATOM 800 N N . ASN A 1 97 ? 3.682 8.138 -3.584 1.00 95.00 97 ASN A N 1
ATOM 801 C CA . ASN A 1 97 ? 2.363 8.554 -4.044 1.00 95.00 97 ASN A CA 1
ATOM 802 C C . ASN A 1 97 ? 2.452 9.178 -5.440 1.00 95.00 97 ASN A C 1
ATOM 804 O O . ASN A 1 97 ? 3.524 9.533 -5.929 1.00 95.00 97 ASN A O 1
ATOM 808 N N . GLU A 1 98 ? 1.308 9.375 -6.084 1.00 92.69 98 GLU A N 1
ATOM 809 C CA . GLU A 1 98 ? 1.242 10.132 -7.328 1.00 92.69 98 GLU A CA 1
ATOM 810 C C . GLU A 1 98 ? 1.507 11.625 -7.063 1.00 92.69 98 GLU A C 1
ATOM 812 O O . GLU A 1 98 ? 0.982 12.201 -6.103 1.00 92.69 98 GLU A O 1
ATOM 817 N N . THR A 1 99 ? 2.283 12.286 -7.931 1.00 89.12 99 THR A N 1
ATOM 818 C CA . THR A 1 99 ? 2.785 13.666 -7.746 1.00 89.12 99 THR A CA 1
ATOM 819 C C . THR A 1 99 ? 1.688 14.687 -7.416 1.00 89.12 99 THR A C 1
ATOM 821 O O . THR A 1 99 ? 1.904 15.643 -6.677 1.00 89.12 99 THR A O 1
ATOM 824 N N . GLY A 1 100 ? 0.471 14.486 -7.930 1.00 91.38 100 GLY A N 1
ATOM 825 C CA . GLY A 1 100 ? -0.654 15.402 -7.723 1.00 91.38 100 GLY A CA 1
ATOM 826 C C . GLY A 1 100 ? -1.403 15.260 -6.393 1.00 91.38 100 GLY A C 1
ATOM 827 O O . GLY A 1 100 ? -2.349 16.022 -6.182 1.00 91.38 100 GLY A O 1
ATOM 828 N N . ARG A 1 101 ? -1.050 14.283 -5.545 1.00 93.44 101 ARG A N 1
ATOM 829 C CA . ARG A 1 101 ? -1.856 13.892 -4.376 1.00 93.44 101 ARG A CA 1
ATOM 830 C C . ARG A 1 101 ? -1.540 14.669 -3.100 1.00 93.44 101 ARG A C 1
ATOM 832 O O . ARG A 1 101 ? -2.420 14.802 -2.264 1.00 93.44 101 ARG A O 1
ATOM 839 N N . LYS A 1 102 ? -0.328 15.228 -2.993 1.00 95.50 102 LYS A N 1
ATOM 840 C CA . LYS A 1 102 ? 0.127 16.105 -1.893 1.00 95.50 102 LYS A CA 1
ATOM 841 C C . LYS A 1 102 ? -0.214 15.566 -0.483 1.00 95.50 102 LYS A C 1
ATOM 843 O O . LYS A 1 102 ? -0.947 16.225 0.253 1.00 95.50 102 LYS A O 1
ATOM 848 N N . PRO A 1 103 ? 0.280 14.371 -0.112 1.00 97.00 103 PRO A N 1
ATOM 849 C CA . PRO A 1 103 ? 0.101 13.837 1.235 1.00 97.00 103 PRO A CA 1
ATOM 850 C C . PRO A 1 103 ? 0.727 14.750 2.304 1.00 97.00 103 PRO A C 1
ATOM 852 O O . PRO A 1 103 ? 1.646 15.513 2.004 1.00 97.00 103 PRO A O 1
ATOM 855 N N . PRO A 1 104 ? 0.266 14.654 3.562 1.00 96.81 104 PRO A N 1
ATOM 856 C CA . PRO A 1 104 ? 0.753 15.495 4.658 1.00 96.81 104 PRO A CA 1
ATOM 857 C C . PRO A 1 104 ? 2.186 15.171 5.107 1.00 96.81 104 PRO A C 1
ATOM 859 O O . PRO A 1 104 ? 2.801 15.978 5.796 1.00 96.81 104 PRO A O 1
ATOM 862 N N . THR A 1 105 ? 2.718 14.004 4.741 1.00 97.12 105 THR A N 1
ATOM 863 C CA . THR A 1 105 ? 4.095 13.584 5.029 1.00 97.12 105 THR A CA 1
ATOM 864 C C . THR A 1 105 ? 4.721 12.960 3.782 1.00 97.12 105 THR A C 1
ATOM 866 O O . THR A 1 105 ? 4.011 12.542 2.867 1.00 97.12 105 THR A O 1
ATOM 869 N N . ALA A 1 106 ? 6.055 12.885 3.744 1.00 95.88 106 ALA A N 1
ATOM 870 C CA . ALA A 1 106 ? 6.793 12.251 2.646 1.00 95.88 106 ALA A CA 1
ATOM 871 C C . ALA A 1 106 ? 6.846 10.714 2.749 1.00 95.88 106 ALA A C 1
ATOM 873 O O . ALA A 1 106 ? 7.191 10.039 1.785 1.00 95.88 106 ALA A O 1
ATOM 874 N N . TYR A 1 107 ? 6.518 10.147 3.912 1.00 97.31 107 TYR A N 1
ATOM 875 C CA . TYR A 1 107 ? 6.596 8.708 4.156 1.00 97.31 107 TYR A CA 1
ATOM 876 C C . TYR A 1 107 ? 5.309 8.047 3.685 1.00 97.31 107 TYR A C 1
ATOM 878 O O . TYR A 1 107 ? 4.406 7.798 4.482 1.00 97.31 107 TYR A O 1
ATOM 886 N N . THR A 1 108 ? 5.203 7.794 2.383 1.00 97.94 108 THR A N 1
ATOM 887 C CA . THR A 1 108 ? 3.970 7.276 1.789 1.00 97.94 108 THR A CA 1
ATOM 888 C C . THR A 1 108 ? 4.120 5.896 1.172 1.00 97.94 108 THR A C 1
ATOM 890 O O . THR A 1 108 ? 5.192 5.495 0.707 1.00 97.94 108 THR A O 1
ATOM 893 N N . LEU A 1 109 ? 3.008 5.168 1.198 1.00 98.00 109 LEU A N 1
ATOM 894 C CA . LEU A 1 109 ? 2.774 3.966 0.415 1.00 98.00 109 LEU A CA 1
ATOM 895 C C . LEU A 1 109 ? 1.473 4.138 -0.359 1.00 98.00 109 LEU A C 1
ATOM 897 O O . LEU A 1 109 ? 0.490 4.651 0.177 1.00 98.00 109 LEU A O 1
ATOM 901 N N . THR A 1 110 ? 1.445 3.648 -1.588 1.00 97.25 110 THR A N 1
ATOM 902 C CA . THR A 1 110 ? 0.218 3.527 -2.372 1.00 97.25 110 THR A CA 1
ATOM 903 C C . THR A 1 110 ? -0.090 2.060 -2.567 1.00 97.25 110 THR A C 1
ATOM 905 O O . THR A 1 110 ? 0.783 1.316 -3.002 1.00 97.25 110 THR A O 1
ATOM 908 N N . PHE A 1 111 ? -1.315 1.629 -2.282 1.00 96.62 111 PHE A N 1
ATOM 909 C CA . PHE A 1 111 ? -1.721 0.257 -2.552 1.00 96.62 111 PHE A CA 1
ATOM 910 C C . PHE A 1 111 ? -2.913 0.171 -3.495 1.00 96.62 111 PHE A C 1
ATOM 912 O O . PHE A 1 111 ? -3.838 0.984 -3.446 1.00 96.62 111 PHE A O 1
ATOM 919 N N . VAL A 1 112 ? -2.873 -0.825 -4.375 1.00 93.19 112 VAL A N 1
ATOM 920 C CA . VAL A 1 112 ? -3.896 -1.088 -5.390 1.00 93.19 112 VAL A CA 1
ATOM 921 C C . VAL A 1 112 ? -4.450 -2.488 -5.177 1.00 93.19 112 VAL A C 1
ATOM 923 O O . VAL A 1 112 ? -3.689 -3.423 -4.942 1.00 93.19 112 VAL A O 1
ATOM 926 N N . LEU A 1 113 ? -5.771 -2.627 -5.289 1.00 91.12 113 LEU A N 1
ATOM 927 C CA . LEU A 1 113 ? -6.443 -3.923 -5.272 1.00 91.12 113 LEU A CA 1
ATOM 928 C C . LEU A 1 113 ? -6.330 -4.559 -6.662 1.00 91.12 113 LEU A C 1
ATOM 930 O O . LEU A 1 113 ? -6.952 -4.082 -7.614 1.00 91.12 113 LEU A O 1
ATOM 934 N N . ALA A 1 114 ? -5.546 -5.627 -6.781 1.00 82.00 114 ALA A N 1
ATOM 935 C CA . ALA A 1 114 ? -5.288 -6.351 -8.019 1.00 82.00 114 ALA A CA 1
ATOM 936 C C . ALA A 1 114 ? -6.472 -7.253 -8.410 1.00 82.00 114 ALA A C 1
ATOM 938 O O . ALA A 1 114 ? -6.378 -8.475 -8.448 1.00 82.00 114 ALA A O 1
ATOM 939 N N . LYS A 1 115 ? -7.620 -6.638 -8.707 1.00 76.25 115 LYS A N 1
ATOM 940 C CA . LYS A 1 115 ? -8.822 -7.345 -9.165 1.00 76.25 115 LYS A CA 1
ATOM 941 C C . LYS A 1 115 ? -8.748 -7.646 -10.662 1.00 76.25 115 LYS A C 1
ATOM 943 O O . LYS A 1 115 ? -8.212 -6.855 -11.442 1.00 76.25 115 LYS A O 1
ATOM 948 N N . LYS A 1 116 ? -9.377 -8.751 -11.082 1.00 65.00 116 LYS A N 1
ATOM 949 C CA . LYS A 1 116 ? -9.653 -9.015 -12.505 1.00 65.00 116 LYS A CA 1
ATOM 950 C C . LYS A 1 116 ? -10.420 -7.827 -13.102 1.00 65.00 116 LYS A C 1
ATOM 952 O O . LYS A 1 116 ? -11.363 -7.336 -12.483 1.00 65.00 116 LYS A O 1
ATOM 957 N N . ASN A 1 117 ? -10.023 -7.380 -14.295 1.00 64.12 117 ASN A N 1
ATOM 958 C CA . ASN A 1 117 ? -10.597 -6.231 -15.016 1.00 64.12 117 ASN A CA 1
ATOM 959 C C . ASN A 1 117 ? -10.398 -4.852 -14.353 1.00 64.12 117 ASN A C 1
ATOM 961 O O . ASN A 1 117 ? -11.165 -3.921 -14.623 1.00 64.12 117 ASN A O 1
ATOM 965 N N . PHE A 1 118 ? -9.394 -4.692 -13.486 1.00 74.88 118 PHE A N 1
ATOM 966 C CA . PHE A 1 118 ? -8.994 -3.367 -13.017 1.00 74.88 118 PHE A CA 1
ATOM 967 C C . PHE A 1 118 ? -8.557 -2.487 -14.200 1.00 74.88 118 PHE A C 1
ATOM 969 O O . PHE A 1 118 ? -7.774 -2.916 -15.039 1.00 74.88 118 PHE A O 1
ATOM 976 N N . LYS A 1 119 ? -9.065 -1.250 -14.261 1.00 71.25 119 LYS A N 1
ATOM 977 C CA . LYS A 1 119 ? -8.699 -0.255 -15.280 1.00 71.25 119 LYS A CA 1
ATOM 978 C C . LYS A 1 119 ? -8.227 1.025 -14.606 1.00 71.25 119 LYS A C 1
ATOM 980 O O . LYS A 1 119 ? -8.917 1.531 -13.715 1.00 71.25 119 LYS A O 1
ATOM 985 N N . PHE A 1 120 ? -7.118 1.593 -15.075 1.00 72.38 120 PHE A N 1
ATOM 986 C CA . PHE A 1 120 ? -6.618 2.891 -14.617 1.00 72.38 120 PHE A CA 1
ATOM 987 C C . PHE A 1 120 ? -7.524 4.022 -15.121 1.00 72.38 120 PHE A C 1
ATOM 989 O O . PHE A 1 120 ? -7.281 4.635 -16.151 1.00 72.38 120 PHE A O 1
ATOM 996 N N . LYS A 1 121 ? -8.613 4.305 -14.400 1.00 70.81 121 LYS A N 1
ATOM 997 C CA . LYS A 1 121 ? -9.567 5.367 -14.781 1.00 70.81 121 LYS A CA 1
ATOM 998 C C . LYS A 1 121 ? -9.308 6.712 -14.104 1.00 70.81 121 LYS A C 1
ATOM 1000 O O . LYS A 1 121 ? -9.914 7.712 -14.471 1.00 70.81 121 LYS A O 1
ATOM 1005 N N . SER A 1 122 ? -8.458 6.736 -13.082 1.00 75.62 122 SER A N 1
ATOM 1006 C CA . SER A 1 122 ? -8.257 7.884 -12.200 1.00 75.62 122 SER A CA 1
ATOM 1007 C C . SER A 1 122 ? -6.784 8.270 -12.136 1.00 75.62 122 SER A C 1
ATOM 1009 O O . SER A 1 122 ? -5.912 7.407 -12.107 1.00 75.62 122 SER A O 1
ATOM 1011 N N . LYS A 1 123 ? -6.518 9.576 -12.000 1.00 83.44 123 LYS A N 1
ATOM 1012 C CA . LYS A 1 123 ? -5.182 10.126 -11.706 1.00 83.44 123 LYS A CA 1
ATOM 1013 C C . LYS A 1 123 ? -4.581 9.583 -10.400 1.00 83.44 123 LYS A C 1
ATOM 1015 O O . LYS A 1 123 ? -3.371 9.643 -10.208 1.00 83.44 123 LYS A O 1
ATOM 1020 N N . PHE A 1 124 ? -5.435 9.106 -9.500 1.00 90.94 124 PHE A N 1
ATOM 1021 C CA . PHE A 1 124 ? -5.085 8.558 -8.196 1.00 90.94 124 PHE A CA 1
ATOM 1022 C C . PHE A 1 124 ? -5.605 7.125 -8.114 1.00 90.94 124 PHE A C 1
ATOM 1024 O O . PHE A 1 124 ? -6.812 6.913 -7.970 1.00 90.94 124 PHE A O 1
ATOM 1031 N N . ILE A 1 125 ? -4.713 6.156 -8.291 1.00 87.69 125 ILE A N 1
ATOM 1032 C CA . ILE A 1 125 ? -5.059 4.810 -8.778 1.00 87.69 125 ILE A CA 1
ATOM 1033 C C . ILE A 1 125 ? -5.509 3.874 -7.658 1.00 87.69 125 ILE A C 1
ATOM 1035 O O . ILE A 1 125 ? -6.294 2.957 -7.876 1.00 87.69 125 ILE A O 1
ATOM 1039 N N . GLY A 1 126 ? -5.008 4.117 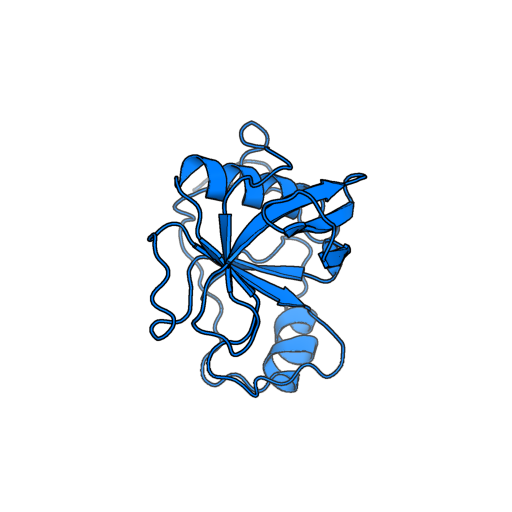-6.453 1.00 92.94 126 GLY A N 1
ATOM 1040 C CA . GLY A 1 126 ? -5.182 3.251 -5.296 1.00 92.94 126 GLY A CA 1
ATOM 1041 C C . GLY A 1 126 ? -5.312 4.057 -4.018 1.00 92.94 126 GLY A C 1
ATOM 1042 O O . GLY A 1 126 ? -5.389 5.284 -4.058 1.00 92.94 126 GLY A O 1
ATOM 1043 N N . TYR A 1 127 ? -5.315 3.381 -2.882 1.00 97.06 127 TYR A N 1
ATOM 1044 C CA . TYR A 1 127 ? -5.277 4.041 -1.584 1.00 97.06 127 TYR A CA 1
ATOM 1045 C C . TYR A 1 127 ? -3.876 4.598 -1.340 1.00 97.06 127 TYR A C 1
ATOM 1047 O O . TYR A 1 127 ? -2.895 3.900 -1.571 1.00 97.06 127 TYR A O 1
ATOM 1055 N N . CYS A 1 128 ? -3.772 5.836 -0.864 1.00 98.12 128 CYS A N 1
ATOM 1056 C CA . CYS A 1 128 ? -2.504 6.420 -0.431 1.00 98.12 128 CYS A CA 1
ATOM 1057 C C . CYS A 1 128 ? -2.487 6.510 1.089 1.00 98.12 128 CYS A C 1
ATOM 1059 O O . CYS A 1 128 ? -3.360 7.142 1.678 1.00 98.12 128 CYS A O 1
ATOM 1061 N N . VAL A 1 129 ? -1.472 5.922 1.707 1.00 98.62 129 VAL A N 1
ATOM 1062 C CA . VAL A 1 129 ? -1.256 5.898 3.152 1.00 98.62 129 VAL A CA 1
ATOM 1063 C C . VAL A 1 129 ? -0.017 6.726 3.454 1.00 98.62 129 VAL A C 1
ATOM 1065 O O . VAL A 1 129 ? 1.058 6.444 2.931 1.00 98.62 129 VAL A O 1
ATOM 1068 N N . ALA A 1 130 ? -0.164 7.754 4.279 1.00 98.50 130 ALA A N 1
ATOM 1069 C CA . ALA A 1 130 ? 0.918 8.615 4.726 1.00 98.50 130 ALA A CA 1
ATOM 1070 C C . ALA A 1 130 ? 1.175 8.396 6.221 1.00 98.50 130 ALA A C 1
ATOM 1072 O O . ALA A 1 130 ? 0.275 8.526 7.057 1.00 98.50 130 ALA A O 1
ATOM 1073 N N . PHE A 1 131 ? 2.418 8.040 6.531 1.00 98.56 131 PHE A N 1
ATOM 1074 C CA . PHE A 1 131 ? 2.898 7.683 7.859 1.00 98.56 131 PHE A CA 1
ATOM 1075 C C . PHE A 1 131 ? 3.566 8.890 8.517 1.00 98.56 131 PHE A C 1
ATOM 1077 O O . PHE A 1 131 ? 4.170 9.721 7.836 1.00 98.56 131 PHE A O 1
ATOM 1084 N N . ARG A 1 132 ? 3.497 8.984 9.848 1.00 97.56 132 ARG A N 1
ATOM 1085 C CA . ARG A 1 132 ? 4.186 10.049 10.602 1.00 97.56 132 ARG A CA 1
ATOM 1086 C C . ARG A 1 132 ? 5.711 9.911 10.581 1.00 97.56 132 ARG A C 1
ATOM 1088 O O . ARG A 1 132 ? 6.415 10.911 10.638 1.00 97.56 132 ARG A O 1
ATOM 1095 N N . GLU A 1 133 ? 6.206 8.685 10.443 1.00 96.94 133 GLU A N 1
ATOM 1096 C CA . GLU A 1 133 ? 7.629 8.352 10.458 1.00 96.94 133 GLU A CA 1
ATOM 1097 C C . GLU A 1 133 ? 7.953 7.306 9.397 1.00 96.94 133 GLU A C 1
ATOM 1099 O O . GLU A 1 133 ? 7.163 6.387 9.153 1.00 96.94 133 GLU A O 1
ATOM 1104 N N . ASP A 1 134 ? 9.163 7.382 8.842 1.00 95.75 134 ASP A N 1
ATOM 1105 C CA . ASP A 1 134 ? 9.641 6.367 7.905 1.00 95.75 134 ASP A CA 1
ATOM 1106 C C . ASP A 1 134 ? 9.755 4.988 8.567 1.00 95.75 134 ASP A C 1
ATOM 1108 O O . ASP A 1 134 ? 9.398 3.973 7.978 1.00 95.75 134 ASP A O 1
ATOM 1112 N N . SER A 1 135 ? 10.167 4.948 9.838 1.00 95.81 135 SER A N 1
ATOM 1113 C CA . SER A 1 135 ? 10.313 3.703 10.602 1.00 95.81 135 SER A CA 1
ATOM 1114 C C . SER A 1 135 ? 9.008 2.896 10.663 1.00 95.81 135 SER A C 1
ATOM 1116 O O . SER A 1 135 ? 9.031 1.666 10.633 1.00 95.81 135 SER A O 1
ATOM 1118 N N . LEU A 1 136 ? 7.860 3.575 10.749 1.00 97.25 136 LEU A N 1
ATOM 1119 C CA . LEU A 1 136 ? 6.537 2.951 10.783 1.00 97.25 136 LEU A CA 1
ATOM 1120 C C . LEU A 1 136 ? 6.128 2.473 9.394 1.00 97.25 136 LEU A C 1
ATOM 1122 O O . LEU A 1 136 ? 5.634 1.356 9.261 1.00 97.25 136 LEU A O 1
ATOM 1126 N N . ARG A 1 137 ? 6.403 3.279 8.361 1.00 97.25 137 ARG A N 1
ATOM 1127 C CA . ARG A 1 137 ? 6.186 2.901 6.961 1.00 97.25 137 ARG A CA 1
ATOM 1128 C C . ARG A 1 137 ? 6.911 1.599 6.620 1.00 97.25 137 ARG A C 1
ATOM 1130 O O . ARG A 1 137 ? 6.303 0.695 6.053 1.00 97.25 137 ARG A O 1
ATOM 1137 N N . ILE A 1 138 ? 8.190 1.501 6.989 1.00 95.69 138 ILE A N 1
ATOM 1138 C CA . ILE A 1 138 ? 9.034 0.320 6.752 1.00 95.69 138 ILE A CA 1
ATOM 1139 C C . ILE A 1 138 ? 8.473 -0.894 7.474 1.00 95.69 138 ILE A C 1
ATOM 1141 O O . ILE A 1 138 ? 8.257 -1.933 6.855 1.00 95.69 138 ILE A O 1
ATOM 1145 N N . ARG A 1 139 ? 8.230 -0.756 8.783 1.00 97.12 139 ARG A N 1
ATOM 1146 C CA . ARG A 1 139 ? 7.799 -1.878 9.618 1.00 97.12 139 ARG A CA 1
ATOM 1147 C C . ARG A 1 139 ? 6.439 -2.426 9.202 1.00 97.12 139 ARG A C 1
ATOM 1149 O O . ARG A 1 139 ? 6.249 -3.641 9.198 1.00 97.12 139 ARG A O 1
ATOM 1156 N N . TRP A 1 140 ? 5.527 -1.538 8.806 1.00 97.75 140 TRP A N 1
ATOM 1157 C CA . TRP A 1 140 ? 4.251 -1.918 8.211 1.00 97.75 140 TRP A CA 1
ATOM 1158 C C . TRP A 1 140 ? 4.448 -2.644 6.880 1.00 97.75 140 TRP A C 1
ATOM 1160 O O . TRP A 1 140 ? 3.931 -3.746 6.711 1.00 97.75 140 TRP A O 1
ATOM 1170 N N . LEU A 1 141 ? 5.214 -2.056 5.950 1.00 95.88 141 LEU A N 1
ATOM 1171 C CA . LEU A 1 141 ? 5.433 -2.638 4.626 1.00 95.88 141 LEU A CA 1
ATOM 1172 C C . LEU A 1 141 ? 6.064 -4.033 4.723 1.00 95.88 141 LEU A C 1
ATOM 1174 O O . LEU A 1 141 ? 5.619 -4.951 4.042 1.00 95.88 141 LEU A O 1
ATOM 1178 N N . ASN A 1 142 ? 7.064 -4.217 5.584 1.00 94.81 142 ASN A N 1
ATOM 1179 C CA . ASN A 1 142 ? 7.668 -5.528 5.794 1.00 94.81 142 ASN A CA 1
ATOM 1180 C C . ASN A 1 142 ? 6.646 -6.529 6.361 1.00 94.81 142 ASN A C 1
ATOM 1182 O O . ASN A 1 142 ? 6.586 -7.652 5.872 1.00 94.81 142 ASN A O 1
ATOM 1186 N N . ALA A 1 143 ? 5.804 -6.132 7.324 1.00 95.62 143 ALA A N 1
ATOM 1187 C CA . ALA A 1 143 ? 4.791 -7.020 7.905 1.00 95.62 143 ALA A CA 1
ATOM 1188 C C . ALA A 1 143 ? 3.752 -7.499 6.879 1.00 95.62 143 ALA A C 1
ATOM 1190 O O . ALA A 1 143 ? 3.385 -8.676 6.855 1.00 95.62 143 ALA A O 1
ATOM 1191 N N . VAL A 1 144 ? 3.288 -6.607 6.001 1.00 95.44 144 VAL A N 1
ATOM 1192 C CA . VAL A 1 144 ? 2.335 -6.996 4.952 1.00 95.44 144 VAL A CA 1
ATOM 1193 C C . VAL A 1 144 ? 3.001 -7.829 3.862 1.00 95.44 144 VAL A C 1
ATOM 1195 O O . VAL A 1 144 ? 2.421 -8.820 3.438 1.00 95.44 144 VAL A O 1
ATOM 1198 N N . LEU A 1 145 ? 4.230 -7.494 3.451 1.00 92.38 145 LEU A N 1
ATOM 1199 C CA . LEU A 1 145 ? 4.963 -8.272 2.449 1.00 92.38 145 LEU A CA 1
ATOM 1200 C C . LEU A 1 145 ? 5.303 -9.676 2.955 1.00 92.38 145 LEU A C 1
ATOM 1202 O O . LEU A 1 145 ? 5.117 -10.631 2.214 1.00 92.38 145 LEU A O 1
ATOM 1206 N N . SER A 1 146 ? 5.724 -9.837 4.216 1.00 92.12 146 SER A N 1
ATOM 1207 C CA . SER A 1 146 ? 6.036 -11.158 4.788 1.00 92.12 146 SER A CA 1
ATOM 1208 C C . SER A 1 146 ? 4.841 -12.112 4.819 1.00 92.12 146 SER A C 1
ATOM 1210 O O . SER A 1 146 ? 5.019 -13.305 5.043 1.00 92.12 146 SER A O 1
ATOM 1212 N N . SER A 1 147 ? 3.640 -11.572 4.635 1.00 92.94 147 SER A N 1
ATOM 1213 C CA . SER A 1 147 ? 2.374 -12.295 4.670 1.00 92.94 147 SER A CA 1
ATOM 1214 C C . SER A 1 147 ? 1.859 -12.677 3.280 1.00 92.94 147 SER A C 1
ATOM 1216 O O . SER A 1 147 ? 0.887 -13.416 3.182 1.00 92.94 147 SER A O 1
ATOM 1218 N N . GLN A 1 148 ? 2.485 -12.181 2.207 1.00 90.75 148 GLN A N 1
ATOM 1219 C CA . GLN A 1 148 ? 2.077 -12.478 0.833 1.00 90.75 148 GLN A CA 1
ATOM 1220 C C . GLN A 1 148 ? 2.689 -13.788 0.333 1.00 90.75 148 GLN A C 1
ATOM 1222 O O . GLN A 1 148 ? 3.882 -14.034 0.509 1.00 90.75 148 GLN A O 1
ATOM 1227 N N . VAL A 1 149 ? 1.900 -14.597 -0.375 1.00 84.56 149 VAL A N 1
ATOM 1228 C CA . VAL A 1 149 ? 2.314 -15.914 -0.899 1.00 84.56 149 VAL A CA 1
ATOM 1229 C C . VAL A 1 149 ? 3.453 -15.808 -1.918 1.00 84.56 149 VAL A C 1
ATOM 1231 O O . VAL A 1 149 ? 4.370 -16.638 -1.935 1.00 84.56 149 VAL A O 1
ATOM 1234 N N . ASP A 1 150 ? 3.408 -14.781 -2.766 1.00 78.69 150 ASP A N 1
ATOM 1235 C CA . ASP A 1 150 ? 4.404 -14.555 -3.819 1.00 78.69 150 ASP A CA 1
ATOM 1236 C C . ASP A 1 150 ? 5.651 -13.814 -3.313 1.00 78.69 150 ASP A C 1
ATOM 1238 O O . ASP A 1 150 ? 6.652 -13.686 -4.035 1.00 78.69 150 ASP A O 1
ATOM 1242 N N . PHE A 1 151 ? 5.619 -13.338 -2.066 1.00 80.69 151 PHE A N 1
ATOM 1243 C CA . PHE A 1 151 ? 6.773 -12.724 -1.443 1.00 80.69 151 PHE A CA 1
ATOM 1244 C C . PHE A 1 151 ? 7.671 -13.797 -0.837 1.00 80.69 151 PHE A C 1
ATOM 1246 O O . PHE A 1 151 ? 7.310 -14.546 0.066 1.00 80.69 151 PHE A O 1
ATOM 1253 N N . GLN A 1 152 ? 8.903 -13.833 -1.320 1.00 74.19 152 GLN A N 1
ATOM 1254 C CA . GLN A 1 152 ? 9.976 -14.563 -0.677 1.00 74.19 152 GLN A CA 1
ATOM 1255 C C . GLN A 1 152 ? 11.089 -13.553 -0.440 1.00 74.19 152 GLN A C 1
ATOM 1257 O O . GLN A 1 152 ? 11.572 -12.926 -1.387 1.00 74.19 152 GLN A O 1
ATOM 1262 N N . ALA A 1 153 ? 11.467 -13.366 0.826 1.00 68.38 153 ALA A N 1
ATOM 1263 C CA . ALA A 1 153 ? 12.636 -12.566 1.155 1.00 68.38 153 ALA A CA 1
ATOM 1264 C C . ALA A 1 153 ? 13.850 -13.180 0.445 1.00 68.38 153 ALA A C 1
ATOM 1266 O O . ALA A 1 153 ? 14.028 -14.402 0.466 1.00 68.38 153 ALA A O 1
ATOM 1267 N N . SER A 1 154 ? 14.666 -12.349 -0.208 1.00 62.38 154 SER A N 1
ATOM 1268 C CA . SER A 1 154 ? 15.914 -12.835 -0.798 1.00 62.38 154 SER A CA 1
ATOM 1269 C C . SER A 1 154 ? 16.763 -13.472 0.300 1.00 62.38 154 SER A C 1
ATOM 1271 O O . SER A 1 154 ? 17.006 -12.810 1.314 1.00 62.38 154 SER A O 1
ATOM 1273 N N . PRO A 1 155 ? 17.211 -14.729 0.142 1.00 53.09 155 PRO A N 1
ATOM 1274 C CA . PRO A 1 155 ? 18.137 -15.332 1.083 1.00 53.09 155 PRO A CA 1
ATOM 1275 C C . PRO A 1 155 ? 19.490 -14.628 0.944 1.00 53.09 155 PRO A C 1
ATOM 1277 O O . PRO A 1 155 ? 20.278 -14.992 0.082 1.00 53.09 155 PRO A O 1
ATOM 1280 N N . ALA A 1 156 ? 19.732 -13.610 1.779 1.00 50.31 156 ALA A N 1
ATOM 1281 C CA . ALA A 1 156 ? 20.975 -12.834 1.837 1.00 50.31 156 ALA A CA 1
ATOM 1282 C C . ALA A 1 156 ? 21.378 -12.202 0.472 1.00 50.31 156 ALA A C 1
ATOM 1284 O O . ALA A 1 156 ? 20.687 -12.381 -0.538 1.00 50.31 156 ALA A O 1
ATOM 1285 N N . PRO A 1 157 ? 22.432 -11.369 0.396 1.00 45.69 157 PRO A N 1
ATOM 1286 C CA . PRO A 1 157 ? 22.914 -10.905 -0.894 1.00 45.69 157 PRO A CA 1
ATOM 1287 C C . PRO A 1 157 ? 23.509 -12.107 -1.630 1.00 45.69 157 PRO A C 1
ATOM 1289 O O . PRO A 1 157 ? 24.391 -12.784 -1.099 1.00 45.69 157 PRO A O 1
ATOM 1292 N N . LEU A 1 158 ? 23.055 -12.356 -2.861 1.00 42.09 158 LEU A N 1
ATOM 1293 C CA . LEU A 1 158 ? 23.848 -13.127 -3.814 1.00 42.09 158 LEU A CA 1
ATOM 1294 C C . LEU A 1 158 ? 25.233 -12.474 -3.844 1.00 42.09 158 LEU A C 1
ATOM 1296 O O . LEU A 1 158 ? 25.322 -11.271 -4.097 1.00 42.09 158 LEU A O 1
ATOM 1300 N N . LEU A 1 159 ? 26.267 -13.246 -3.496 1.00 39.41 159 LEU A N 1
ATOM 1301 C CA . LEU A 1 159 ? 27.674 -12.861 -3.586 1.00 39.41 159 LEU A CA 1
ATOM 1302 C C . LEU A 1 159 ? 27.885 -11.982 -4.825 1.00 39.41 159 LEU A C 1
ATOM 1304 O O . LEU A 1 159 ? 27.694 -12.438 -5.952 1.00 39.41 159 LEU A O 1
ATOM 1308 N N . GLN A 1 160 ? 28.228 -10.713 -4.603 1.00 41.22 160 GLN A N 1
ATOM 1309 C CA . GLN A 1 160 ? 28.765 -9.871 -5.663 1.00 41.22 160 GLN A CA 1
ATOM 1310 C C . GLN A 1 160 ? 30.167 -10.411 -5.958 1.00 41.22 160 GLN A C 1
ATOM 1312 O O . GLN A 1 160 ? 31.029 -10.358 -5.081 1.00 41.22 160 GLN A O 1
ATOM 1317 N N . ILE A 1 161 ? 30.341 -11.009 -7.140 1.00 35.38 161 ILE A N 1
ATOM 1318 C CA . ILE A 1 161 ? 31.652 -11.354 -7.710 1.00 35.38 161 ILE A CA 1
ATOM 1319 C C . ILE A 1 161 ? 32.267 -10.078 -8.280 1.00 35.38 161 ILE A C 1
ATOM 1321 O O . ILE A 1 161 ? 31.506 -9.318 -8.926 1.00 35.38 161 ILE A O 1
#

Sequence (161 aa):
LQRRVGLREKMSSMVTGRWLDWDPTDCFLLFKRDPQPFSFDQLYPFADDVKIAEPGSKSFSTGHLKLETGTTIVHYNKSMKQLNEWHVDDILWFLDNETGRKPPTAYTLTFVLAKKNFKFKSKFIGYCVAFREDSLRIRWLNAVLSSQVDFQASPAPLLQI

Organism: Toxocara canis (NCBI:txid6265)

InterPro domains:
  IPR052227 Arf-GAP with Rho-GAP domain, ANK repeat and PH domain-containing protein [PTHR45899] (1-152)

pLDDT: mean 88.34, std 12.7, range [35.38, 98.62]

Radius of gyration: 15.6 Å; chains: 1; bounding box: 46×32×37 Å